Protein AF-A0A7Y2L2Z6-F1 (afdb_monomer)

Structure (mmCIF, N/CA/C/O backbone):
data_AF-A0A7Y2L2Z6-F1
#
_entry.id   AF-A0A7Y2L2Z6-F1
#
loop_
_atom_site.group_PDB
_atom_site.id
_atom_site.type_symbol
_atom_site.label_atom_id
_atom_site.label_alt_id
_atom_site.label_comp_id
_atom_site.label_asym_id
_atom_site.label_entity_id
_atom_site.label_seq_id
_atom_site.pdbx_PDB_ins_code
_atom_site.Cartn_x
_atom_site.Cartn_y
_atom_site.Cartn_z
_atom_site.occupancy
_atom_site.B_iso_or_equiv
_atom_site.auth_seq_id
_atom_site.auth_comp_id
_atom_site.auth_asym_id
_atom_site.auth_atom_id
_atom_site.pdbx_PDB_model_num
ATOM 1 N N . HIS A 1 1 ? 2.881 -14.129 15.134 1.00 60.81 1 HIS A N 1
ATOM 2 C CA . HIS A 1 1 ? 3.217 -12.687 15.144 1.00 60.81 1 HIS A CA 1
ATOM 3 C C . HIS A 1 1 ? 3.887 -12.323 13.819 1.00 60.81 1 HIS A C 1
ATOM 5 O O . HIS A 1 1 ? 5.044 -12.667 13.642 1.00 60.81 1 HIS A O 1
ATOM 11 N N . LEU A 1 2 ? 3.173 -11.681 12.886 1.00 73.56 2 LEU A N 1
ATOM 12 C CA . LEU A 1 2 ? 3.735 -11.215 11.600 1.00 73.56 2 LEU A CA 1
ATOM 13 C C . LEU A 1 2 ? 4.068 -9.716 11.626 1.00 73.56 2 LEU A C 1
ATOM 15 O O . LEU A 1 2 ? 5.146 -9.316 11.213 1.00 73.56 2 LEU A O 1
ATOM 19 N N . LEU A 1 3 ? 3.169 -8.900 12.180 1.00 82.81 3 LEU A N 1
ATOM 20 C CA . LEU A 1 3 ? 3.287 -7.435 12.193 1.00 82.81 3 LEU A CA 1
ATOM 21 C C . LEU A 1 3 ? 3.689 -6.848 13.558 1.00 82.81 3 LEU A C 1
ATOM 23 O O . LEU A 1 3 ? 3.719 -5.635 13.710 1.00 82.81 3 LEU A O 1
ATOM 27 N N . LYS A 1 4 ? 3.975 -7.701 14.558 1.00 84.50 4 LYS A N 1
ATOM 28 C CA . LYS A 1 4 ? 4.303 -7.303 15.948 1.00 84.50 4 LYS A CA 1
ATOM 29 C C . LYS A 1 4 ? 3.379 -6.197 16.502 1.00 84.50 4 LYS A C 1
ATOM 31 O O . LYS A 1 4 ? 3.840 -5.281 17.174 1.00 84.50 4 LYS A O 1
ATOM 36 N N . LEU A 1 5 ? 2.077 -6.290 16.216 1.00 84.38 5 LEU A N 1
ATOM 37 C CA . LEU A 1 5 ? 1.098 -5.317 16.699 1.00 84.38 5 LEU A CA 1
ATOM 38 C C . LEU A 1 5 ? 0.989 -5.417 18.223 1.00 84.38 5 LEU A C 1
ATOM 40 O O . LEU A 1 5 ? 0.855 -6.512 18.767 1.00 84.38 5 LEU A O 1
ATOM 44 N N . THR A 1 6 ? 1.068 -4.273 18.898 1.00 86.00 6 THR A N 1
ATOM 45 C CA . THR A 1 6 ? 0.986 -4.171 20.364 1.00 86.00 6 THR A CA 1
ATOM 46 C C . THR A 1 6 ? -0.446 -4.298 20.876 1.00 86.00 6 THR A C 1
ATOM 48 O O . THR A 1 6 ? -0.662 -4.637 22.035 1.00 86.00 6 THR A O 1
ATOM 51 N N . THR A 1 7 ? -1.429 -4.046 20.013 1.00 83.88 7 THR A N 1
ATOM 52 C CA . THR A 1 7 ? -2.859 -4.081 20.323 1.00 83.88 7 THR A CA 1
ATOM 53 C C . THR A 1 7 ? -3.636 -4.710 19.171 1.00 83.88 7 THR A C 1
ATOM 55 O O . THR A 1 7 ? -3.156 -4.780 18.034 1.00 83.88 7 THR A O 1
ATOM 58 N N . LYS A 1 8 ? -4.847 -5.204 19.460 1.00 85.19 8 LYS A N 1
ATOM 59 C CA . LYS A 1 8 ? -5.747 -5.702 18.418 1.00 85.19 8 LYS A CA 1
ATOM 60 C C . LYS A 1 8 ? -6.176 -4.510 17.547 1.00 85.19 8 LYS A C 1
ATOM 62 O O . LYS A 1 8 ? -6.736 -3.560 18.093 1.00 85.19 8 LYS A O 1
ATOM 67 N N . PRO A 1 9 ? -5.937 -4.544 16.225 1.00 83.81 9 PRO A N 1
ATOM 68 C CA . PRO A 1 9 ? -6.372 -3.468 15.349 1.00 83.81 9 PRO A CA 1
ATOM 69 C C . PRO A 1 9 ? -7.900 -3.362 15.346 1.00 83.81 9 PRO A C 1
ATOM 71 O O . PRO A 1 9 ? -8.607 -4.359 15.526 1.00 83.81 9 PRO A O 1
ATOM 74 N N . GLN A 1 10 ? -8.397 -2.146 15.122 1.00 88.75 10 GLN A N 1
ATOM 75 C CA . GLN A 1 10 ? -9.810 -1.910 14.823 1.00 88.75 10 GLN A CA 1
ATOM 76 C C . GLN A 1 10 ? -10.220 -2.684 13.561 1.00 88.75 10 GLN A C 1
ATOM 78 O O . GLN A 1 10 ? -9.362 -3.024 12.748 1.00 88.75 10 GLN A O 1
ATOM 83 N N . ILE A 1 11 ? -11.517 -2.961 13.401 1.00 86.31 11 ILE A N 1
ATOM 84 C CA . ILE A 1 11 ? -12.039 -3.816 12.319 1.00 86.31 11 ILE A CA 1
ATOM 85 C C . ILE A 1 11 ? -11.588 -3.293 10.944 1.00 86.31 11 ILE A C 1
ATOM 87 O O . ILE A 1 11 ? -10.858 -3.993 10.245 1.00 86.31 11 ILE A O 1
ATOM 91 N N . ASP A 1 12 ? -11.853 -2.024 10.634 1.00 81.50 12 ASP A N 1
ATOM 92 C CA . ASP A 1 12 ? -11.471 -1.426 9.345 1.00 81.50 12 ASP A CA 1
ATOM 93 C C . ASP A 1 12 ? -9.946 -1.375 9.138 1.00 81.50 12 ASP A C 1
ATOM 95 O O . ASP A 1 12 ? -9.427 -1.616 8.045 1.00 81.50 12 ASP A O 1
ATOM 99 N N . ALA A 1 13 ? -9.196 -1.108 10.213 1.00 88.31 13 ALA A N 1
ATOM 100 C CA . ALA A 1 13 ? -7.737 -1.115 10.173 1.00 88.31 13 ALA A CA 1
ATOM 101 C C . ALA A 1 13 ? -7.190 -2.522 9.890 1.00 88.31 13 ALA A C 1
ATOM 103 O O . ALA A 1 13 ? -6.184 -2.675 9.198 1.00 88.31 13 ALA A O 1
ATOM 104 N N . SER A 1 14 ? -7.848 -3.560 10.405 1.00 89.31 14 SER A N 1
ATOM 105 C CA . SER A 1 14 ? -7.456 -4.948 10.179 1.00 89.31 14 SER A CA 1
ATOM 106 C C . SER A 1 14 ? -7.667 -5.379 8.727 1.00 89.31 14 SER A C 1
ATOM 108 O O . SER A 1 14 ? -6.781 -6.024 8.162 1.00 89.31 14 SER A O 1
ATOM 110 N N . ASP A 1 15 ? -8.751 -4.930 8.091 1.00 91.50 15 ASP A N 1
ATOM 111 C CA . ASP A 1 15 ? -9.028 -5.201 6.679 1.00 91.50 15 ASP A CA 1
ATOM 112 C C . ASP A 1 15 ? -8.018 -4.498 5.768 1.00 91.50 15 ASP A C 1
ATOM 114 O O . ASP A 1 15 ? -7.451 -5.112 4.860 1.00 91.50 15 ASP A O 1
ATOM 118 N N . ALA A 1 16 ? -7.700 -3.233 6.061 1.00 92.69 16 ALA A N 1
ATOM 119 C CA . ALA A 1 16 ? -6.664 -2.498 5.340 1.00 92.69 16 ALA A CA 1
ATOM 120 C C . ALA A 1 16 ? -5.293 -3.195 5.435 1.00 92.69 16 ALA A C 1
ATOM 122 O O . ALA A 1 16 ? -4.582 -3.312 4.432 1.00 92.69 16 ALA A O 1
ATOM 123 N N . LEU A 1 17 ? -4.932 -3.716 6.615 1.00 91.62 17 LEU A N 1
ATO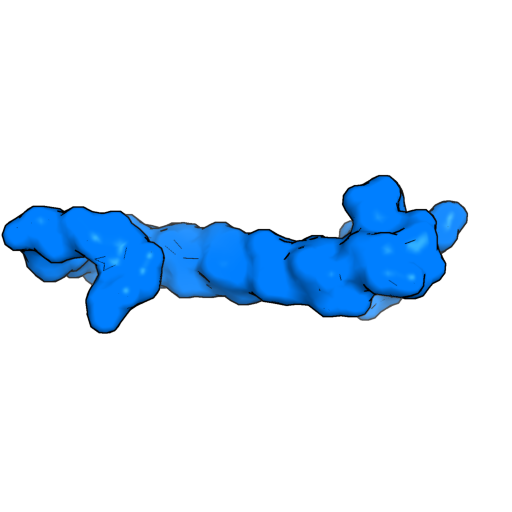M 124 C CA . LEU A 1 17 ? -3.704 -4.493 6.804 1.00 91.62 17 LEU A CA 1
ATOM 125 C C . LEU A 1 17 ? -3.732 -5.813 6.024 1.00 91.62 17 LEU A C 1
ATOM 127 O O . LEU A 1 17 ? -2.721 -6.178 5.423 1.00 91.62 17 LEU A O 1
ATOM 131 N N . ALA A 1 18 ? -4.864 -6.517 5.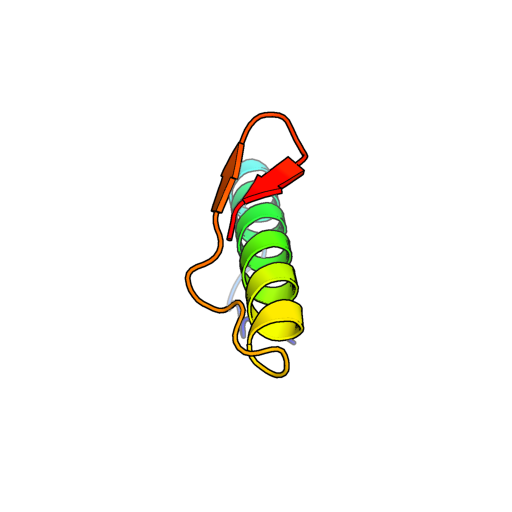996 1.00 92.38 18 ALA A N 1
ATOM 132 C CA . ALA A 1 18 ? -5.013 -7.754 5.232 1.00 92.38 18 ALA A CA 1
ATOM 133 C C . ALA A 1 18 ? -4.840 -7.515 3.722 1.00 92.38 18 ALA A C 1
ATOM 135 O O . ALA A 1 18 ? -4.106 -8.254 3.059 1.00 92.38 18 ALA A O 1
ATOM 136 N N . ILE A 1 19 ? -5.439 -6.445 3.190 1.00 94.12 19 ILE A N 1
ATOM 137 C CA . ILE A 1 19 ? -5.292 -6.027 1.788 1.00 94.12 19 ILE A CA 1
ATOM 138 C C . ILE A 1 19 ? -3.833 -5.667 1.484 1.00 94.12 19 ILE A C 1
ATOM 140 O O . ILE A 1 19 ? -3.261 -6.155 0.505 1.00 94.12 19 ILE A O 1
ATOM 144 N N . ALA A 1 20 ? -3.197 -4.862 2.339 1.00 93.56 20 ALA A N 1
ATOM 145 C CA . ALA A 1 20 ? -1.798 -4.474 2.176 1.00 93.56 20 ALA A CA 1
ATOM 146 C C . ALA A 1 20 ? -0.860 -5.692 2.180 1.00 93.56 20 ALA A C 1
ATOM 148 O O . ALA A 1 20 ? 0.033 -5.788 1.335 1.00 93.56 20 ALA A O 1
ATOM 149 N N . LEU A 1 21 ? -1.091 -6.653 3.079 1.00 94.06 21 LEU A N 1
ATOM 150 C CA . LEU A 1 21 ? -0.342 -7.908 3.130 1.00 94.06 21 LEU A CA 1
ATOM 151 C C . LEU A 1 21 ? -0.551 -8.756 1.874 1.00 94.06 21 LEU A C 1
ATOM 153 O O . LEU A 1 21 ? 0.429 -9.250 1.321 1.00 94.06 21 LEU A O 1
ATOM 157 N N . CYS A 1 22 ? -1.786 -8.895 1.386 1.00 93.81 22 CYS A N 1
ATOM 158 C CA . CYS A 1 22 ? -2.065 -9.622 0.144 1.00 93.81 22 CYS A CA 1
ATOM 159 C C . CYS A 1 22 ? -1.343 -8.999 -1.059 1.00 93.81 22 CYS A C 1
ATOM 161 O O . CYS A 1 22 ? -0.730 -9.713 -1.860 1.00 93.81 22 CYS A O 1
ATOM 163 N N . HIS A 1 23 ? -1.351 -7.669 -1.173 1.00 92.31 23 HIS A N 1
ATOM 164 C CA . HIS A 1 23 ? -0.612 -6.962 -2.218 1.00 92.31 23 HIS A CA 1
ATOM 165 C C . HIS A 1 23 ?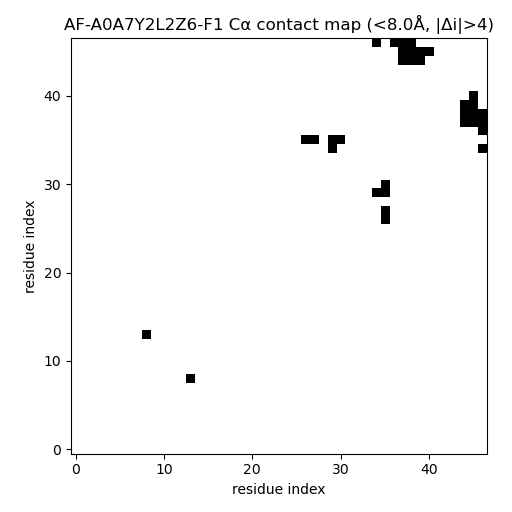 0.901 -7.149 -2.096 1.00 92.31 23 HIS A C 1
ATOM 167 O O . HIS A 1 23 ? 1.563 -7.444 -3.094 1.00 92.31 23 HIS A O 1
ATOM 173 N N . ALA A 1 24 ? 1.449 -7.015 -0.886 1.00 92.88 24 ALA A N 1
ATOM 174 C CA . ALA A 1 24 ? 2.869 -7.220 -0.638 1.00 92.88 24 ALA A CA 1
ATOM 175 C C . ALA A 1 24 ? 3.289 -8.658 -0.961 1.00 92.88 24 ALA A C 1
ATOM 177 O O . ALA A 1 24 ? 4.289 -8.856 -1.642 1.00 92.88 24 ALA A O 1
ATOM 178 N N . HIS A 1 25 ? 2.497 -9.651 -0.549 1.00 93.69 25 HIS A N 1
ATOM 179 C CA . HIS A 1 25 ? 2.749 -11.058 -0.844 1.00 93.69 25 HIS A CA 1
ATOM 180 C C . HIS A 1 25 ? 2.747 -11.331 -2.351 1.00 93.69 25 HIS A C 1
ATOM 182 O O . HIS A 1 25 ? 3.699 -11.907 -2.865 1.00 93.69 25 HIS A O 1
ATOM 188 N N . THR A 1 26 ? 1.743 -10.825 -3.072 1.00 92.31 26 THR A N 1
ATOM 189 C CA . THR A 1 26 ? 1.659 -10.968 -4.533 1.00 92.31 26 THR A CA 1
ATOM 190 C C . THR A 1 26 ? 2.883 -10.362 -5.218 1.00 92.31 26 THR A C 1
ATOM 192 O O . THR A 1 26 ? 3.478 -10.982 -6.097 1.00 92.31 26 THR A O 1
ATOM 195 N N . ARG A 1 27 ? 3.313 -9.167 -4.791 1.00 91.94 27 ARG A N 1
ATOM 196 C CA . ARG A 1 27 ? 4.528 -8.528 -5.310 1.00 91.94 27 ARG A CA 1
ATOM 197 C C . ARG A 1 27 ? 5.775 -9.356 -4.996 1.00 91.94 27 ARG A C 1
ATOM 199 O O . ARG A 1 27 ? 6.597 -9.548 -5.885 1.00 91.94 27 ARG A O 1
ATOM 206 N N . SER A 1 28 ? 5.898 -9.874 -3.775 1.00 93.56 28 SER A N 1
ATOM 207 C CA . SER A 1 28 ? 7.008 -10.744 -3.373 1.00 93.56 28 SER A CA 1
ATOM 208 C C . SER A 1 28 ? 7.079 -12.021 -4.206 1.00 93.56 28 SER A C 1
ATOM 210 O O . SER A 1 28 ? 8.175 -12.421 -4.580 1.00 93.56 28 SER A O 1
ATOM 212 N N . SER A 1 29 ? 5.943 -12.620 -4.571 1.00 93.38 29 SER A N 1
ATOM 213 C CA . SER A 1 29 ? 5.900 -13.784 -5.467 1.00 93.38 29 SER A CA 1
ATOM 214 C C . SER A 1 29 ? 6.339 -13.461 -6.899 1.00 93.38 29 SER A C 1
ATOM 216 O O . SER A 1 29 ? 6.822 -14.342 -7.599 1.00 93.38 29 SER A O 1
ATOM 218 N N . LEU A 1 30 ? 6.205 -12.209 -7.346 1.00 93.00 30 LEU A N 1
ATOM 219 C CA . LEU A 1 30 ? 6.586 -11.764 -8.692 1.00 93.00 30 LEU A CA 1
ATOM 220 C C . LEU A 1 30 ? 8.059 -11.339 -8.807 1.00 93.00 30 LEU A C 1
ATOM 222 O O . LEU A 1 30 ? 8.626 -11.392 -9.901 1.00 93.00 30 LEU A O 1
ATOM 226 N N . LEU A 1 31 ? 8.693 -10.926 -7.703 1.00 93.5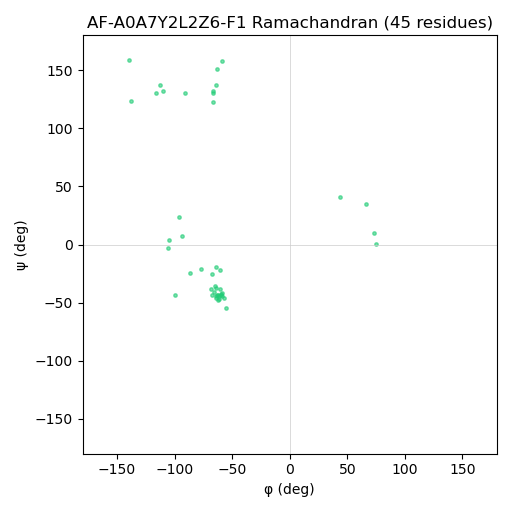0 31 LEU A N 1
ATOM 227 C CA . LEU A 1 31 ? 10.090 -10.471 -7.690 1.00 93.50 31 LEU A CA 1
ATOM 228 C C . LEU A 1 31 ? 11.088 -11.515 -8.236 1.00 93.50 31 LEU A C 1
ATOM 230 O O . LEU A 1 31 ? 11.891 -11.132 -9.088 1.00 93.50 31 LEU A O 1
ATOM 234 N N . PRO A 1 32 ? 11.034 -12.810 -7.852 1.00 94.69 32 PRO A N 1
ATOM 235 C CA . PRO A 1 32 ? 11.934 -13.839 -8.387 1.00 94.69 32 PRO A CA 1
ATOM 236 C C . PRO A 1 32 ? 11.831 -14.034 -9.903 1.00 94.69 32 PRO A C 1
ATOM 238 O O . PRO A 1 32 ? 12.764 -14.527 -10.527 1.00 94.69 32 PRO A O 1
ATOM 241 N N . HIS A 1 33 ? 10.707 -13.640 -10.501 1.00 93.19 33 HIS A N 1
ATOM 242 C CA . HIS A 1 33 ? 10.452 -13.764 -11.935 1.00 93.19 33 HIS A CA 1
ATOM 243 C C . HIS A 1 33 ? 10.819 -12.496 -12.722 1.00 93.19 33 HIS A C 1
ATOM 245 O O . HIS A 1 33 ? 10.496 -12.394 -13.901 1.00 93.19 33 HIS A O 1
ATOM 251 N N . GLY A 1 34 ? 11.451 -11.503 -12.084 1.00 92.19 34 GLY A N 1
ATOM 252 C CA . GLY A 1 34 ? 11.777 -10.220 -12.716 1.00 92.19 34 GLY A CA 1
ATOM 253 C C . GLY A 1 34 ? 10.563 -9.310 -12.936 1.00 92.19 34 GLY A C 1
ATOM 254 O O . GLY A 1 34 ? 10.676 -8.273 -13.582 1.00 92.19 34 GLY A O 1
ATOM 255 N N . LEU A 1 35 ? 9.400 -9.651 -12.371 1.00 91.69 35 LEU A N 1
ATOM 256 C CA . LEU A 1 35 ? 8.125 -8.961 -12.596 1.00 91.69 35 LEU A CA 1
ATOM 257 C C . LEU A 1 35 ? 7.804 -7.916 -11.514 1.00 91.69 35 LEU A C 1
ATOM 259 O O . LEU A 1 35 ? 6.651 -7.548 -11.307 1.00 91.69 35 LEU A O 1
ATOM 263 N N . GLY A 1 36 ? 8.821 -7.403 -10.816 1.00 86.75 36 GLY A N 1
ATOM 264 C CA . GLY A 1 36 ? 8.659 -6.489 -9.676 1.00 86.75 36 GLY A CA 1
ATOM 265 C C . GLY A 1 36 ? 8.017 -5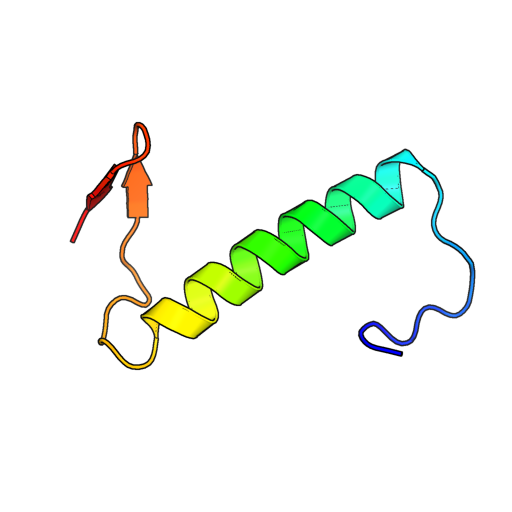.132 -9.994 1.00 86.75 36 GLY A C 1
ATOM 266 O O . GLY A 1 36 ? 7.521 -4.469 -9.077 1.00 86.75 36 GLY A O 1
ATOM 267 N N . ALA A 1 37 ? 8.031 -4.730 -11.268 1.00 85.94 37 ALA A N 1
ATOM 268 C CA . ALA A 1 37 ? 7.413 -3.507 -11.784 1.00 85.94 37 ALA A CA 1
ATOM 269 C C . ALA A 1 37 ? 6.123 -3.768 -12.587 1.00 85.94 37 ALA A C 1
ATOM 271 O O . ALA A 1 37 ? 5.468 -2.815 -13.015 1.00 85.94 37 ALA A O 1
ATOM 272 N N . ALA A 1 38 ? 5.744 -5.038 -12.778 1.00 87.56 38 ALA A N 1
ATOM 273 C CA . ALA A 1 38 ? 4.560 -5.406 -13.539 1.00 87.56 38 ALA A CA 1
ATOM 274 C C . ALA A 1 38 ? 3.293 -4.887 -12.842 1.00 87.56 38 ALA A C 1
ATOM 276 O O . ALA A 1 38 ? 3.150 -4.953 -11.617 1.00 87.56 38 ALA A O 1
ATOM 277 N N . ARG A 1 39 ? 2.354 -4.345 -13.623 1.00 86.56 39 ARG A N 1
ATOM 278 C CA . ARG A 1 39 ? 1.122 -3.730 -13.101 1.00 86.56 39 ARG A CA 1
ATOM 279 C C . ARG A 1 39 ? -0.079 -4.567 -13.501 1.00 86.56 39 ARG A C 1
ATOM 281 O O . ARG A 1 39 ? -0.187 -4.983 -14.648 1.00 86.56 39 ARG A O 1
ATOM 288 N N . SER A 1 40 ? -1.021 -4.771 -12.588 1.00 86.31 40 SER A N 1
ATOM 289 C CA . SER A 1 40 ? -2.303 -5.390 -12.936 1.00 86.31 40 SER A CA 1
ATOM 290 C C . SER A 1 40 ? -3.322 -4.31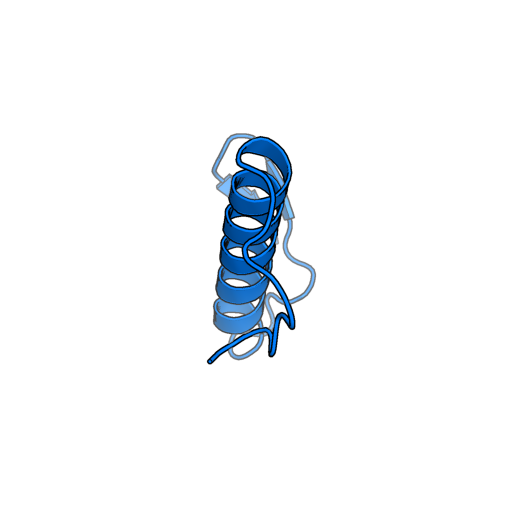5 -13.314 1.00 86.31 40 SER A C 1
ATOM 292 O O . SER A 1 40 ? -3.488 -3.334 -12.588 1.00 86.31 40 SER A O 1
ATOM 294 N N . ARG A 1 41 ? -4.006 -4.470 -14.453 1.00 87.69 41 ARG A N 1
ATOM 295 C CA . ARG A 1 41 ? -5.137 -3.610 -14.847 1.00 87.69 41 ARG A CA 1
ATOM 296 C C . ARG A 1 41 ? -6.252 -4.461 -15.437 1.00 87.69 41 ARG A C 1
ATOM 298 O O . ARG A 1 41 ? -6.023 -5.177 -16.409 1.00 87.69 41 ARG A O 1
ATOM 305 N N . GLY A 1 42 ? -7.449 -4.367 -14.857 1.00 89.25 42 GLY A N 1
ATOM 306 C CA . GLY A 1 42 ? -8.588 -5.214 -15.235 1.00 89.25 42 GLY A CA 1
ATOM 307 C C . GLY A 1 42 ? -8.367 -6.695 -14.903 1.00 89.25 42 GLY A C 1
ATOM 308 O O . GLY A 1 42 ? -8.732 -7.555 -15.695 1.00 89.25 42 GLY A O 1
ATOM 309 N N . GLY A 1 43 ? -7.681 -6.988 -13.791 1.00 85.38 43 GLY A N 1
ATOM 310 C CA . GLY A 1 43 ? -7.375 -8.356 -13.352 1.00 85.38 43 GLY A CA 1
ATOM 311 C C . GLY A 1 43 ? -6.264 -9.063 -14.136 1.00 85.38 43 GLY A C 1
ATOM 312 O O . GLY A 1 43 ? -5.941 -10.206 -13.835 1.00 85.38 43 GLY A O 1
ATOM 313 N N . ARG A 1 44 ? -5.659 -8.402 -15.129 1.00 87.31 44 ARG A N 1
ATOM 314 C CA . ARG A 1 44 ? -4.595 -8.973 -15.962 1.00 87.31 44 ARG A CA 1
ATOM 315 C C . ARG A 1 44 ? -3.263 -8.308 -15.663 1.00 87.31 44 ARG A C 1
ATOM 317 O O . AR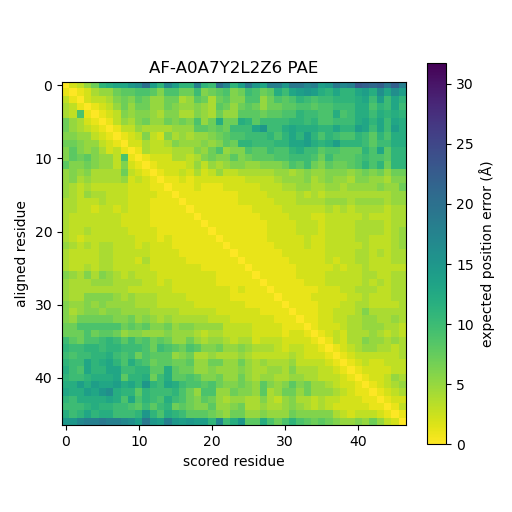G A 1 44 ? -3.179 -7.077 -15.660 1.00 87.31 44 ARG A O 1
ATOM 324 N N . LEU A 1 45 ? -2.233 -9.128 -15.465 1.00 87.44 45 LEU A N 1
ATOM 325 C CA . LEU A 1 45 ? -0.856 -8.667 -15.344 1.00 87.44 45 LEU A CA 1
ATOM 326 C C . LEU A 1 45 ? -0.391 -8.082 -16.683 1.00 87.44 45 LEU A C 1
ATOM 328 O O . LEU A 1 45 ? -0.596 -8.684 -17.737 1.00 87.44 45 LEU A O 1
ATOM 332 N N . ARG A 1 46 ? 0.208 -6.896 -16.635 1.00 81.94 46 ARG A N 1
ATOM 333 C CA . ARG A 1 46 ? 0.835 -6.215 -17.767 1.00 81.94 46 ARG A CA 1
ATOM 334 C C . ARG A 1 46 ? 2.324 -6.091 -17.479 1.00 81.94 46 ARG A C 1
ATOM 336 O O . ARG A 1 46 ? 2.691 -5.667 -16.378 1.00 81.94 46 ARG A O 1
ATOM 343 N N . LEU A 1 47 ? 3.117 -6.502 -18.462 1.00 79.62 47 LEU A N 1
ATOM 344 C CA . LEU A 1 47 ? 4.576 -6.485 -18.453 1.00 79.62 47 LEU A CA 1
ATOM 345 C C . LEU A 1 47 ? 5.090 -5.171 -19.035 1.00 79.62 47 LEU A C 1
ATOM 347 O O . LEU A 1 47 ? 4.469 -4.706 -20.020 1.00 79.62 47 LEU A O 1
#

Sequence (47 aa):
HLLKLTTKPQIDASDALAIALCHAHTRSSLLPHGLGAARSRGGRLRL

Foldseek 3Di:
DVPPDPDDDDPVVVVVVVVVVVVVVVLVVCVVVVCNPWDDDPNDTDD

Radius of gyration: 13.83 Å; Cα contacts (8 Å, |Δi|>4): 17; chains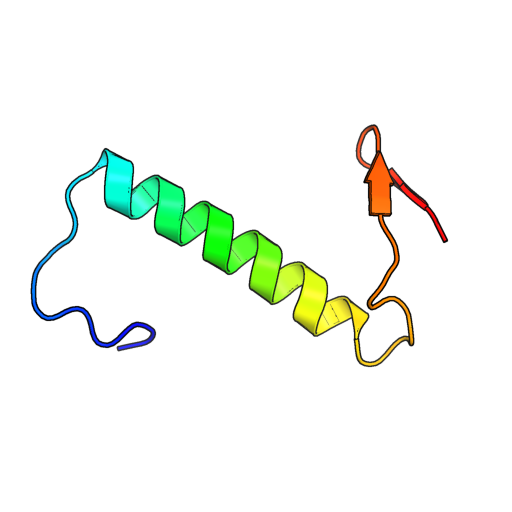: 1; bounding box: 24×13×39 Å

Solvent-accessible surface area (backbone atoms only — not comparable to full-atom values): 3045 Å² total; per-residue (Å²): 132,90,80,74,68,93,61,85,68,54,72,72,58,44,52,53,50,52,53,51,48,53,54,50,49,55,46,60,70,28,43,88,73,73,43,66,81,51,45,72,61,93,91,38,82,42,128

pLDDT: mean 88.15, std 6.11, range [60.81, 94.69]

Secondary structure (DSSP, 8-state):
--S--SSPPPHHHHHHHHHHHHHHHHHHH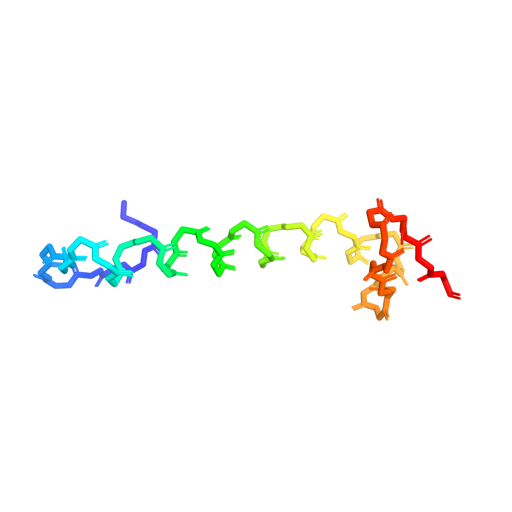HGGGT-TT-EEETTEEE-

Mean predicted aligned error: 5.2 Å